Protein AF-A0A0N5BQ97-F1 (afdb_monomer)

Foldseek 3Di:
DDPPPPPPPPLQWAKWWWWKWKDALNHTPDTDDTDIDTASVLKWKWKWKDFDSGMTITTIGYPVRVVVVLVVVCVRAVQCPVVSVVQVVCQVVQHKDWDWDDGPNITMTIIMGIHNDNPPPPPPPPPVVVVVVVPPPVVVVVVVVPD

Sequence (147 aa):
MLFTSILVPGIGGKECNKHIEYRVIGQVVENVKETKVNCTEGYCTHVSVNIYNIFTGYEWGCRSDMERMLGNLAIISPGMTKEIEKIEGTCNNLTSYTSSGAINNVDYEVYVNCFINSSTNRSRLSIANISNLIFFSIPFFIAKLFL

Nearest PDB structures (foldseek):
  4za1-assembly1_C  TM=3.934E-01  e=1.500E+00  Streptomyces actuosus
  4za1-assembly1_B  TM=3.675E-01  e=2.345E+00  Streptomyces actuosus
  7yes-assembly1_A  TM=3.888E-01  e=9.484E+00  Ebola virus
  8qh3-assembly1_A  TM=2.025E-01  e=7.584E+00  Hantaan virus 76-118

pLDDT: mean 76.36, std 22.51, range [31.86, 95.25]

Mean predicted aligned error: 12.67 Å

Organism: Strongyloides papillosus (NCBI:txid174720)

Secondary structure (DSSP, 8-state):
-------PPPP--EEEEEEEEEEETTEEEEEEEEEEEEETTSSEEEEEEEETTTEEEEEEE-HHHHHHHHHHHHHH-GGGHHHHHHHHHHHHTT-EEEEEEEETTEEEEEEEEEES----------GGGGGGSSSSSHHHHHTTS--

Solvent-accessible surface area (backbone atoms only — not comparable to full-atom values): 8468 Å² total; per-residue (Å²): 134,86,82,79,77,79,80,72,78,73,78,73,44,24,75,22,60,25,33,36,40,31,24,48,64,83,40,77,77,43,77,46,71,81,43,81,44,72,18,72,85,41,30,29,34,38,41,39,38,36,38,65,83,47,37,38,39,37,38,31,23,28,65,70,59,50,52,54,51,48,53,53,43,46,71,78,39,67,82,43,53,71,58,48,55,49,53,53,52,25,51,76,67,52,36,68,48,76,52,72,53,68,53,97,89,35,46,34,40,39,38,38,38,19,39,69,66,75,77,68,65,80,73,69,77,58,70,77,67,62,69,66,67,68,72,75,62,61,71,67,62,60,62,65,76,78,108

Radius of gyration: 20.47 Å; Cα contacts (8 Å, |Δi|>4): 251; chains: 1; bounding box: 30×29×96 Å

Structure (mmCIF, N/CA/C/O backbone):
data_AF-A0A0N5BQ97-F1
#
_entry.id   AF-A0A0N5BQ97-F1
#
loop_
_atom_site.group_PDB
_atom_site.id
_atom_site.type_symbol
_atom_site.label_atom_id
_atom_site.label_alt_id
_atom_site.label_comp_id
_atom_site.label_asym_id
_atom_site.label_entity_id
_atom_site.label_seq_id
_atom_site.pdbx_PDB_ins_code
_atom_site.Cartn_x
_atom_site.Cartn_y
_atom_site.Cartn_z
_atom_site.occupancy
_atom_site.B_iso_or_equiv
_atom_site.auth_seq_id
_atom_site.auth_comp_id
_atom_site.auth_asym_id
_atom_site.auth_atom_id
_atom_site.pdbx_PDB_model_num
ATOM 1 N N . MET A 1 1 ? 10.109 0.374 -52.158 1.00 40.75 1 MET A N 1
ATOM 2 C CA . MET A 1 1 ? 9.451 1.004 -50.995 1.00 40.75 1 MET A CA 1
ATOM 3 C C . MET A 1 1 ? 10.396 0.864 -49.813 1.00 40.75 1 MET A C 1
ATOM 5 O O . MET A 1 1 ? 10.652 -0.259 -49.403 1.00 40.75 1 MET A O 1
ATOM 9 N N . LEU A 1 2 ? 11.009 1.963 -49.362 1.00 37.97 2 LEU A N 1
ATOM 10 C CA . LEU A 1 2 ? 11.826 1.969 -48.146 1.00 37.97 2 LEU A CA 1
ATOM 11 C C . LEU A 1 2 ? 10.878 1.931 -46.943 1.00 37.97 2 LEU A C 1
ATOM 13 O O . LEU A 1 2 ? 10.123 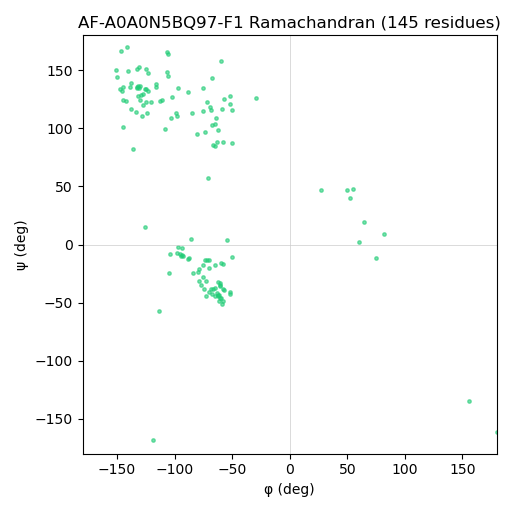2.877 -46.733 1.00 37.97 2 LEU A O 1
ATOM 17 N N . PHE A 1 3 ? 10.917 0.854 -46.164 1.00 39.16 3 PHE A N 1
ATOM 18 C CA . PHE A 1 3 ? 10.324 0.834 -44.832 1.00 39.16 3 PHE A CA 1
ATOM 19 C C . PHE A 1 3 ? 11.306 1.507 -43.874 1.00 39.16 3 PHE A C 1
ATOM 21 O O . PHE A 1 3 ? 12.247 0.890 -43.384 1.00 39.16 3 PHE A O 1
ATOM 28 N N . THR A 1 4 ? 11.116 2.801 -43.638 1.00 40.69 4 THR A N 1
ATOM 29 C CA . THR A 1 4 ? 11.711 3.479 -42.486 1.00 40.69 4 THR A CA 1
ATOM 30 C C . THR A 1 4 ? 10.943 3.047 -41.245 1.00 40.69 4 THR A C 1
ATOM 32 O O . THR A 1 4 ? 9.869 3.571 -40.952 1.00 40.69 4 THR A O 1
ATOM 35 N N . SER A 1 5 ? 11.478 2.058 -40.535 1.00 42.19 5 SER A N 1
ATOM 36 C CA . SER A 1 5 ? 11.026 1.695 -39.195 1.00 42.19 5 SER A CA 1
ATOM 37 C C . SER A 1 5 ? 11.316 2.870 -38.263 1.00 42.19 5 SER A C 1
ATOM 39 O O . SER A 1 5 ? 12.464 3.113 -37.897 1.00 42.19 5 SER A O 1
ATOM 41 N N . ILE A 1 6 ? 10.282 3.633 -37.914 1.00 42.25 6 ILE A N 1
ATOM 42 C CA . ILE A 1 6 ? 10.367 4.645 -36.863 1.00 42.25 6 ILE A CA 1
ATOM 43 C C . ILE A 1 6 ? 10.551 3.872 -35.554 1.00 42.25 6 ILE A C 1
ATOM 45 O O . ILE A 1 6 ? 9.607 3.264 -35.049 1.00 42.25 6 ILE A O 1
ATOM 49 N N . LEU A 1 7 ? 11.782 3.845 -35.034 1.00 37.56 7 LEU A N 1
ATOM 50 C CA . LEU A 1 7 ? 12.048 3.441 -33.657 1.00 37.56 7 LEU A CA 1
ATOM 51 C C . LEU A 1 7 ? 11.329 4.455 -32.761 1.00 37.56 7 LEU A C 1
ATOM 53 O O . LEU A 1 7 ? 11.816 5.564 -32.553 1.00 37.56 7 LEU A O 1
ATOM 57 N N . VAL A 1 8 ? 10.145 4.097 -32.268 1.00 44.22 8 VAL A N 1
ATOM 58 C CA . VAL A 1 8 ? 9.526 4.822 -31.159 1.00 44.22 8 VAL A CA 1
ATOM 59 C C . VAL A 1 8 ? 10.405 4.530 -29.942 1.00 44.22 8 VAL A C 1
ATOM 61 O O . VAL A 1 8 ? 10.526 3.356 -29.578 1.00 44.22 8 VAL A O 1
ATOM 64 N N . PRO A 1 9 ? 11.074 5.528 -29.335 1.00 42.75 9 PRO A N 1
ATOM 65 C CA . PRO A 1 9 ? 11.800 5.299 -28.097 1.00 42.75 9 PRO A CA 1
ATOM 66 C C . PRO A 1 9 ? 10.783 4.790 -27.076 1.00 42.75 9 PRO A C 1
ATOM 68 O O . PRO A 1 9 ? 9.802 5.471 -26.780 1.00 42.75 9 PRO A O 1
ATOM 71 N N . GLY A 1 10 ? 10.973 3.549 -26.620 1.00 43.94 10 GLY A N 1
ATOM 72 C CA . GLY A 1 10 ? 10.118 2.941 -25.612 1.00 43.94 10 GLY A CA 1
ATOM 73 C C . GLY A 1 10 ? 10.025 3.892 -24.429 1.00 43.94 10 GLY A C 1
ATOM 74 O O . GLY A 1 10 ? 11.052 4.291 -23.882 1.00 43.94 10 GLY A O 1
ATOM 75 N N . ILE A 1 11 ? 8.802 4.307 -24.099 1.00 57.31 11 ILE A N 1
ATOM 76 C CA . ILE A 1 11 ? 8.509 5.166 -22.953 1.00 57.31 11 ILE A CA 1
ATOM 77 C C . ILE A 1 11 ? 9.198 4.515 -21.751 1.00 57.31 11 ILE A C 1
ATOM 79 O O . ILE A 1 11 ? 8.916 3.357 -21.440 1.00 57.31 11 ILE A O 1
ATOM 83 N N . GLY A 1 12 ? 10.177 5.218 -21.175 1.00 58.62 12 GLY A N 1
ATOM 84 C CA . GLY A 1 12 ? 11.070 4.709 -20.140 1.00 58.62 12 GLY A CA 1
ATOM 85 C C . GLY A 1 12 ? 10.289 4.345 -18.887 1.00 58.62 12 GLY A C 1
ATOM 86 O O . GLY A 1 12 ? 10.089 5.182 -18.018 1.00 58.62 12 GLY A O 1
ATOM 87 N N . GLY A 1 13 ? 9.813 3.108 -18.830 1.00 75.38 13 GLY A N 1
ATOM 88 C CA . GLY A 1 13 ? 9.105 2.555 -17.689 1.00 75.38 13 GLY A CA 1
ATOM 89 C C . GLY A 1 13 ? 9.972 1.568 -16.918 1.00 75.38 13 GLY A C 1
ATOM 90 O O . GLY A 1 13 ? 11.025 1.121 -17.388 1.00 75.38 13 GLY A O 1
ATOM 91 N N . LYS A 1 14 ? 9.528 1.241 -15.706 1.00 86.56 14 LYS A N 1
ATOM 92 C CA . LYS A 1 14 ? 10.149 0.223 -14.866 1.00 86.56 14 LYS A CA 1
ATOM 93 C C . LYS A 1 14 ? 9.338 -1.062 -14.920 1.00 86.56 14 LYS A C 1
ATOM 95 O O . LYS A 1 14 ? 8.153 -1.063 -14.609 1.00 86.56 14 LYS A O 1
ATOM 100 N N . GLU A 1 15 ? 9.997 -2.174 -15.234 1.00 90.31 15 GLU A N 1
ATOM 101 C CA . GLU A 1 15 ? 9.371 -3.484 -15.078 1.00 90.31 15 GLU A CA 1
ATOM 102 C C . GLU A 1 15 ? 9.238 -3.848 -13.590 1.00 90.31 15 GLU A C 1
ATOM 104 O O . GLU A 1 15 ? 10.233 -3.921 -12.853 1.00 90.31 15 GLU A O 1
ATOM 109 N N . CYS A 1 16 ? 8.003 -4.114 -13.173 1.00 89.19 16 CYS A N 1
ATOM 110 C CA . CYS A 1 16 ? 7.613 -4.448 -11.811 1.00 89.19 16 CYS A CA 1
ATOM 111 C C . CYS A 1 16 ? 6.859 -5.780 -11.776 1.00 89.19 16 CYS A C 1
ATOM 113 O O . CYS A 1 16 ? 6.192 -6.171 -12.739 1.00 89.19 16 CYS A O 1
ATOM 115 N N . ASN A 1 17 ? 6.965 -6.484 -10.649 1.00 90.12 17 ASN A N 1
ATOM 116 C CA . ASN A 1 17 ? 6.046 -7.579 -10.356 1.00 90.12 17 ASN A CA 1
ATOM 117 C C . ASN A 1 17 ? 4.712 -6.971 -9.935 1.00 90.12 17 ASN A C 1
ATOM 119 O O . ASN A 1 17 ? 4.696 -6.055 -9.115 1.00 90.12 17 ASN A O 1
ATOM 123 N N . LYS A 1 18 ? 3.619 -7.503 -10.475 1.00 91.31 18 LYS A N 1
ATOM 124 C CA . LYS A 1 18 ? 2.264 -7.135 -10.097 1.00 91.31 18 LYS A CA 1
ATOM 125 C C . LYS A 1 18 ? 1.580 -8.275 -9.376 1.00 91.31 18 LYS A C 1
ATOM 127 O O . LYS A 1 18 ? 1.466 -9.353 -9.950 1.00 91.31 18 LYS A O 1
ATOM 132 N N . HIS A 1 19 ? 1.086 -8.026 -8.173 1.00 92.50 19 HIS A N 1
ATOM 133 C CA . HIS A 1 19 ? 0.223 -8.940 -7.433 1.00 92.50 19 HIS A CA 1
ATOM 134 C C . HIS A 1 19 ? -0.748 -8.125 -6.589 1.00 92.50 19 HIS A C 1
ATOM 136 O O . HIS A 1 19 ? -0.338 -7.175 -5.932 1.00 92.50 19 HIS A O 1
ATOM 142 N N . ILE A 1 20 ? -2.026 -8.488 -6.610 1.00 92.56 20 ILE A N 1
ATOM 143 C CA . ILE A 1 20 ? -3.054 -7.788 -5.844 1.00 92.56 20 ILE A CA 1
ATOM 144 C C . ILE A 1 20 ? -3.876 -8.823 -5.099 1.00 92.56 20 ILE A C 1
ATOM 146 O O . ILE A 1 20 ? -4.387 -9.752 -5.720 1.00 92.56 20 ILE A O 1
ATOM 150 N N . GLU A 1 21 ? -4.028 -8.650 -3.794 1.00 92.94 21 GLU A N 1
ATOM 151 C CA . GLU A 1 21 ? -4.955 -9.429 -2.983 1.00 92.94 21 GLU A CA 1
ATOM 152 C C . GLU A 1 21 ? -5.675 -8.509 -2.003 1.00 92.94 21 GLU A C 1
ATOM 154 O O . GLU A 1 21 ? -5.055 -7.919 -1.120 1.00 92.94 21 GLU A O 1
ATOM 159 N N . TYR A 1 22 ? -6.994 -8.409 -2.143 1.00 92.25 22 TYR A N 1
ATOM 160 C CA . TYR A 1 22 ? -7.842 -7.664 -1.220 1.00 92.25 2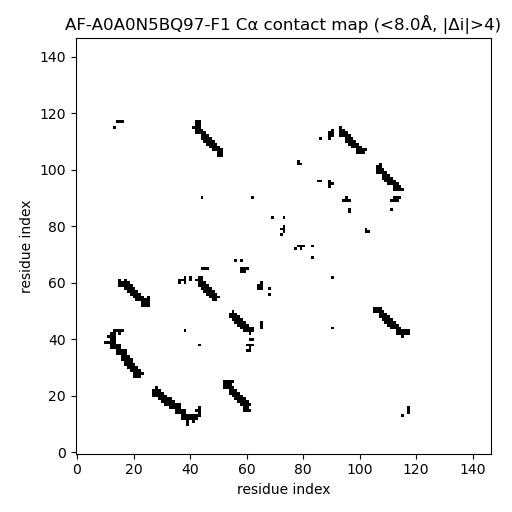2 TYR A CA 1
ATOM 161 C C . TYR A 1 22 ? -8.812 -8.611 -0.532 1.00 92.25 22 TYR A C 1
ATOM 163 O O . TYR A 1 22 ? -9.454 -9.455 -1.168 1.00 92.25 22 TYR A O 1
ATOM 171 N N . ARG A 1 23 ? -8.955 -8.433 0.776 1.00 90.00 23 ARG A N 1
ATOM 172 C CA . ARG A 1 23 ? -9.911 -9.135 1.618 1.00 90.00 23 ARG A CA 1
ATOM 173 C C . ARG A 1 23 ? -10.752 -8.138 2.385 1.00 90.00 23 ARG A C 1
ATOM 175 O O . ARG A 1 23 ? -10.212 -7.220 2.992 1.00 90.00 23 ARG A O 1
ATOM 182 N N . VAL A 1 24 ? -12.059 -8.359 2.402 1.00 88.38 24 VAL A N 1
ATOM 183 C CA . VAL A 1 24 ? -13.009 -7.606 3.226 1.00 88.38 24 VAL A CA 1
ATOM 184 C C . VAL A 1 24 ? -13.707 -8.606 4.131 1.00 88.38 24 VAL A C 1
ATOM 186 O O . VAL A 1 24 ? -14.265 -9.586 3.644 1.00 88.38 24 VAL A O 1
ATOM 189 N N . ILE A 1 25 ? -13.626 -8.404 5.448 1.00 89.38 25 ILE A N 1
ATOM 190 C CA . ILE A 1 25 ? -14.211 -9.304 6.459 1.00 89.38 25 ILE A CA 1
ATOM 191 C C . ILE A 1 25 ? -13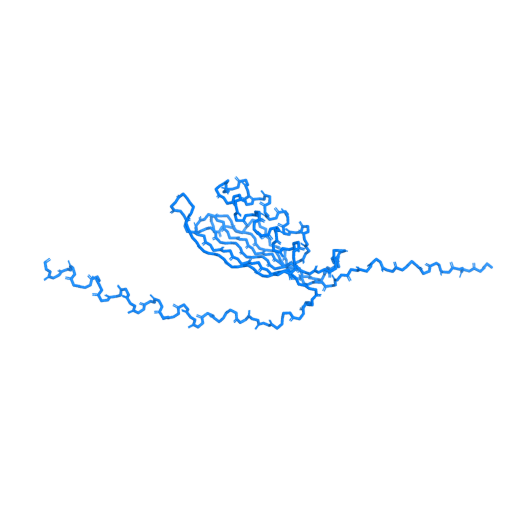.799 -10.771 6.177 1.00 89.38 25 ILE A C 1
ATOM 193 O O . ILE A 1 25 ? -14.605 -11.696 6.095 1.00 89.38 25 ILE A O 1
ATOM 197 N N . GLY A 1 26 ? -12.502 -10.974 5.917 1.00 85.56 26 GLY A N 1
ATOM 198 C CA . GLY A 1 26 ? -11.899 -12.282 5.631 1.00 85.56 26 GLY A CA 1
ATOM 199 C C . GLY A 1 26 ? -12.173 -12.869 4.237 1.00 85.56 26 GLY A C 1
ATOM 200 O O . GLY A 1 26 ? -11.488 -13.818 3.842 1.00 85.56 26 GLY A O 1
ATOM 201 N N . GLN A 1 27 ? -13.105 -12.312 3.461 1.00 89.62 27 GLN A N 1
ATOM 202 C CA . GLN A 1 27 ? -13.436 -12.793 2.118 1.00 89.62 27 GLN A CA 1
ATOM 203 C C . GLN A 1 27 ? -12.556 -12.134 1.060 1.00 89.62 27 GLN A C 1
ATOM 205 O O . GLN A 1 27 ? -12.425 -10.915 1.044 1.00 89.62 27 GLN A O 1
ATOM 210 N N . VAL A 1 28 ? -11.976 -12.932 0.160 1.00 90.75 28 VAL A N 1
ATOM 211 C CA . VAL A 1 28 ? -11.205 -12.424 -0.986 1.00 90.75 28 VAL A CA 1
ATOM 212 C C . VAL A 1 28 ? -12.159 -11.746 -1.965 1.00 90.75 28 VAL A C 1
ATOM 214 O O . VAL A 1 28 ? -13.044 -12.404 -2.507 1.00 90.75 28 VAL A O 1
ATOM 217 N N . VAL A 1 29 ? -11.962 -10.450 -2.199 1.00 92.06 29 VAL A N 1
ATOM 218 C CA . VAL A 1 29 ? -12.767 -9.653 -3.143 1.00 92.06 29 VAL A CA 1
ATOM 219 C C . VAL A 1 29 ? -12.016 -9.349 -4.437 1.00 92.06 29 VAL A C 1
ATOM 221 O O . VAL A 1 29 ? -12.635 -9.163 -5.479 1.00 92.06 29 VAL A O 1
ATOM 224 N N . GLU A 1 30 ? -10.684 -9.357 -4.398 1.00 91.62 30 GLU A N 1
ATOM 225 C CA . GLU A 1 30 ? -9.836 -9.231 -5.580 1.00 91.62 30 GLU A CA 1
ATOM 226 C C . GLU A 1 30 ? -8.588 -10.093 -5.397 1.00 91.62 30 GLU A C 1
ATOM 228 O O . GLU A 1 30 ? -7.985 -10.106 -4.324 1.00 91.62 30 GLU A O 1
ATOM 233 N N . ASN A 1 31 ? -8.217 -10.835 -6.442 1.00 93.19 31 ASN A N 1
ATOM 234 C CA . ASN A 1 31 ? -6.983 -11.610 -6.481 1.00 93.19 31 ASN A CA 1
ATOM 235 C C . ASN A 1 31 ? -6.420 -11.605 -7.904 1.00 93.19 31 ASN A C 1
ATOM 237 O O . ASN A 1 31 ? -6.889 -12.334 -8.782 1.00 93.19 31 ASN A O 1
ATOM 241 N N . VAL A 1 32 ? -5.418 -10.761 -8.129 1.00 90.88 32 VAL A N 1
ATOM 242 C CA . VAL A 1 32 ? -4.650 -10.719 -9.371 1.00 90.88 32 VAL A CA 1
ATOM 243 C C . VAL A 1 32 ? -3.367 -11.496 -9.140 1.00 90.88 32 VAL A C 1
ATOM 245 O O . VAL A 1 32 ? -2.508 -11.074 -8.365 1.00 90.88 32 VAL A O 1
ATOM 248 N N . LYS A 1 33 ? -3.228 -12.633 -9.825 1.00 90.44 33 LYS A N 1
ATOM 249 C CA . LYS A 1 33 ? -2.019 -13.465 -9.766 1.00 90.44 33 LYS A CA 1
ATOM 250 C C . LYS A 1 33 ? -0.780 -12.694 -10.217 1.00 90.44 33 LYS A C 1
ATOM 252 O O . LYS A 1 33 ? -0.881 -11.720 -10.959 1.00 90.44 33 LYS A O 1
ATOM 257 N N . GLU A 1 34 ? 0.383 -13.176 -9.785 1.00 90.62 34 GLU A N 1
ATOM 258 C CA . GLU A 1 34 ? 1.661 -12.553 -10.108 1.00 90.62 34 GLU A CA 1
ATOM 259 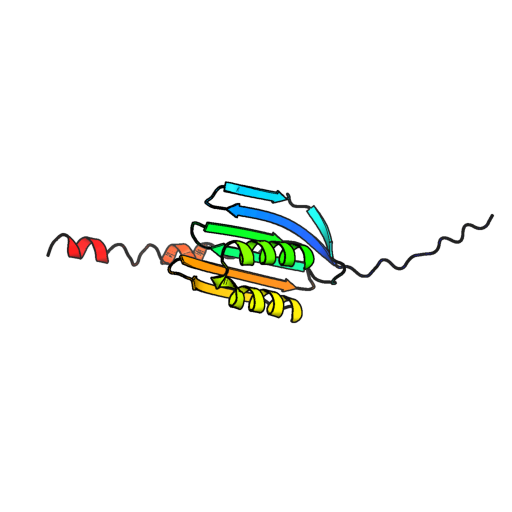C C . GLU A 1 34 ? 1.875 -12.450 -11.625 1.00 90.62 34 GLU A C 1
ATOM 261 O O . GLU A 1 34 ? 1.794 -13.443 -12.352 1.00 90.62 34 GLU A O 1
ATOM 266 N N . THR A 1 35 ? 2.142 -11.236 -12.098 1.00 91.44 35 THR A N 1
ATOM 267 C CA . THR A 1 35 ? 2.447 -10.931 -13.501 1.00 91.44 35 THR A CA 1
ATOM 268 C C . THR A 1 35 ? 3.543 -9.871 -13.589 1.00 91.44 35 THR A C 1
ATOM 270 O O . THR A 1 35 ? 3.930 -9.277 -12.584 1.00 91.44 35 THR A O 1
ATOM 273 N N . LYS A 1 36 ? 4.073 -9.631 -14.792 1.00 91.12 36 LYS A N 1
ATOM 274 C CA . LYS A 1 36 ? 4.980 -8.511 -15.065 1.00 91.12 36 LYS A CA 1
ATOM 275 C C . LYS A 1 36 ? 4.207 -7.346 -15.660 1.00 91.12 36 LYS A C 1
ATOM 277 O O . LYS A 1 36 ? 3.420 -7.543 -16.584 1.00 91.12 36 LYS A O 1
ATOM 282 N N . VAL A 1 37 ? 4.466 -6.144 -15.158 1.00 91.12 37 VAL A N 1
ATOM 283 C CA . VAL A 1 37 ? 3.907 -4.895 -15.690 1.00 91.12 37 VAL A CA 1
ATOM 284 C C . VAL A 1 37 ? 5.003 -3.862 -15.886 1.00 91.12 37 VAL A C 1
ATOM 286 O O . VAL A 1 37 ? 6.020 -3.892 -15.198 1.00 91.12 37 VAL A O 1
ATOM 289 N N . ASN A 1 38 ? 4.795 -2.950 -16.832 1.00 90.94 38 ASN A N 1
ATOM 290 C CA . ASN A 1 38 ? 5.693 -1.828 -17.057 1.00 90.94 38 ASN A CA 1
ATOM 291 C C . ASN A 1 38 ? 5.074 -0.554 -16.472 1.00 90.94 38 ASN A C 1
ATOM 293 O O . ASN A 1 38 ? 4.093 -0.046 -17.014 1.00 90.94 38 ASN A O 1
ATOM 297 N N . CYS A 1 39 ? 5.640 -0.058 -15.375 1.00 90.38 39 CYS A N 1
ATOM 298 C CA . CYS A 1 39 ? 5.184 1.149 -14.699 1.00 90.38 39 CYS A CA 1
ATOM 299 C C . CYS A 1 39 ? 5.813 2.380 -15.349 1.00 90.38 39 CYS A C 1
ATOM 301 O O . CYS A 1 39 ? 7.030 2.585 -15.288 1.00 90.38 39 CYS A O 1
ATOM 303 N N . THR A 1 40 ? 4.982 3.205 -15.983 1.00 90.44 40 THR A N 1
ATOM 304 C CA . THR A 1 40 ? 5.403 4.435 -16.676 1.00 90.44 40 THR A CA 1
ATOM 305 C C . THR A 1 40 ? 5.968 5.494 -15.732 1.00 90.44 40 THR A C 1
ATOM 307 O O . THR A 1 40 ? 6.660 6.405 -16.169 1.00 90.44 40 THR A O 1
ATOM 310 N N . GLU A 1 41 ? 5.696 5.360 -14.438 1.00 87.06 41 GLU A N 1
ATOM 311 C CA . GLU A 1 41 ? 6.180 6.222 -13.364 1.00 87.06 41 GLU A CA 1
ATOM 312 C C . GLU A 1 41 ? 7.670 5.989 -13.051 1.00 87.06 41 GLU A C 1
ATOM 314 O O . GLU A 1 41 ? 8.286 6.794 -12.355 1.00 87.06 41 GLU A O 1
ATOM 319 N N . GLY A 1 42 ? 8.265 4.903 -13.561 1.00 89.12 42 GLY A N 1
ATOM 320 C CA . GLY A 1 42 ? 9.695 4.609 -13.412 1.00 89.12 42 GLY A CA 1
ATOM 321 C C . GLY A 1 42 ? 10.094 3.956 -12.080 1.00 89.12 42 GLY A C 1
ATOM 322 O O . GLY A 1 42 ? 11.286 3.795 -11.816 1.00 89.12 42 GLY A O 1
ATOM 323 N N . TYR A 1 43 ? 9.131 3.539 -11.253 1.00 89.06 43 TYR A N 1
ATOM 324 C CA . TYR A 1 43 ? 9.356 2.812 -9.997 1.00 89.06 43 TYR A CA 1
ATOM 325 C C . TYR A 1 43 ? 8.235 1.803 -9.718 1.00 89.06 43 TYR A C 1
ATOM 327 O O . TYR A 1 43 ? 7.187 1.843 -10.361 1.00 89.06 43 TYR A O 1
ATOM 335 N N . CYS A 1 44 ? 8.470 0.907 -8.757 1.00 91.31 44 CYS A N 1
ATOM 336 C CA . CYS A 1 44 ? 7.495 -0.078 -8.293 1.00 91.31 44 CYS A CA 1
ATOM 337 C C . CYS A 1 44 ? 6.945 0.301 -6.917 1.00 91.31 44 CYS A C 1
ATOM 339 O O . CYS A 1 44 ? 7.680 0.853 -6.089 1.00 91.31 44 CYS A O 1
ATOM 341 N N . THR A 1 45 ? 5.690 -0.055 -6.655 1.00 93.94 45 THR A N 1
ATOM 342 C CA . THR A 1 45 ? 5.055 0.044 -5.338 1.00 93.94 45 THR A CA 1
ATOM 343 C C . THR A 1 45 ? 4.922 -1.328 -4.695 1.00 93.94 45 THR A C 1
ATOM 345 O O . THR A 1 45 ? 4.727 -2.344 -5.364 1.00 93.94 45 THR A O 1
ATOM 348 N N . HIS A 1 46 ? 5.061 -1.355 -3.374 1.00 93.62 46 HIS A N 1
ATOM 349 C CA . HIS A 1 46 ? 4.626 -2.447 -2.521 1.00 93.62 46 HIS A CA 1
ATOM 350 C C . HIS A 1 46 ? 3.876 -1.839 -1.350 1.00 93.62 46 HIS A C 1
ATOM 352 O O . HIS A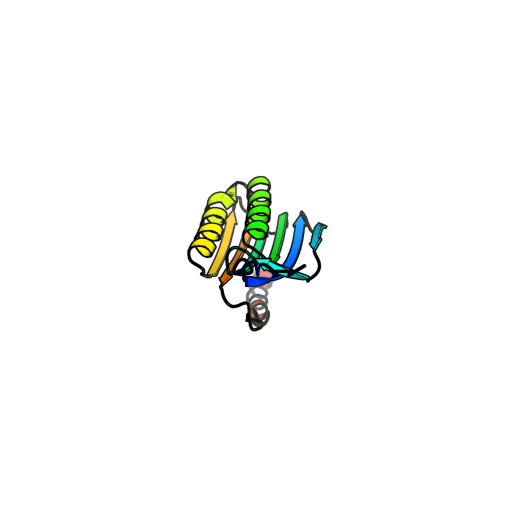 1 46 ? 4.478 -1.149 -0.524 1.00 93.62 46 HIS A O 1
ATOM 358 N N . VAL A 1 47 ? 2.583 -2.117 -1.268 1.00 94.19 47 VAL A N 1
ATOM 359 C CA . VAL A 1 47 ? 1.738 -1.680 -0.170 1.00 94.19 47 VAL A CA 1
ATOM 360 C C . VAL A 1 47 ? 1.037 -2.867 0.476 1.00 94.19 47 VAL A C 1
ATOM 362 O O . VAL A 1 47 ? 0.492 -3.738 -0.193 1.00 94.19 47 VAL A O 1
ATOM 365 N N . SER A 1 48 ? 1.060 -2.891 1.802 1.00 94.75 48 SER A N 1
ATOM 366 C CA . SER A 1 48 ? 0.311 -3.825 2.628 1.00 94.75 48 SER A CA 1
ATOM 367 C C . SER A 1 48 ? -0.435 -3.028 3.685 1.00 94.75 48 SER A C 1
ATOM 369 O O . SER A 1 48 ? 0.175 -2.276 4.443 1.00 94.75 48 SER A O 1
ATOM 371 N N . VAL A 1 49 ? -1.749 -3.193 3.748 1.00 93.69 49 VAL A N 1
ATOM 372 C CA . VAL A 1 49 ? -2.619 -2.561 4.739 1.00 93.69 49 VAL A CA 1
ATOM 373 C C . VAL A 1 49 ? -3.453 -3.643 5.394 1.00 93.69 49 VAL A C 1
ATOM 375 O O . VAL A 1 49 ? -4.090 -4.440 4.714 1.00 93.69 49 VAL A O 1
ATOM 378 N N . ASN A 1 50 ? -3.481 -3.660 6.714 1.00 93.69 50 ASN A N 1
ATOM 379 C CA . ASN A 1 50 ? -4.328 -4.543 7.490 1.00 93.69 50 ASN A CA 1
ATOM 380 C C . ASN A 1 50 ? -5.098 -3.702 8.504 1.00 93.69 50 ASN A C 1
ATOM 382 O O . ASN A 1 50 ? -4.504 -3.180 9.436 1.00 93.69 50 ASN A O 1
ATOM 386 N N . ILE A 1 51 ? -6.405 -3.564 8.315 1.00 91.81 51 ILE A N 1
ATOM 387 C CA . ILE A 1 51 ? -7.348 -3.101 9.328 1.00 91.81 51 ILE A CA 1
ATOM 388 C C . ILE A 1 51 ? -7.979 -4.354 9.921 1.00 91.81 51 ILE A C 1
ATOM 390 O O . ILE A 1 51 ? -8.751 -5.048 9.246 1.00 91.81 51 ILE A O 1
ATOM 394 N N . TYR A 1 52 ? -7.652 -4.644 11.175 1.00 90.00 52 TYR A N 1
ATOM 395 C CA . TYR A 1 52 ? -7.988 -5.908 11.813 1.00 90.0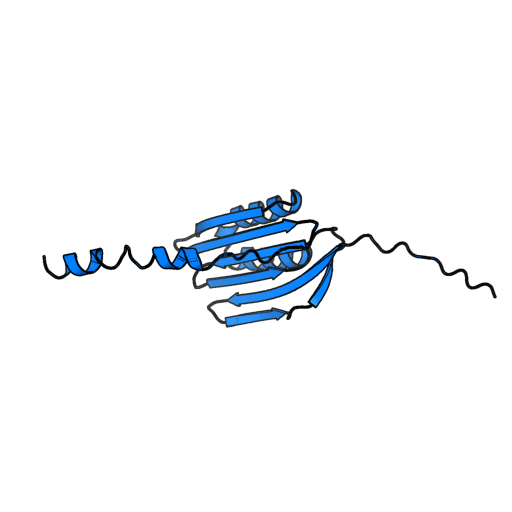0 52 TYR A CA 1
ATOM 396 C C . TYR A 1 52 ? -9.485 -6.240 11.689 1.00 90.00 52 TYR A C 1
ATOM 398 O O . TYR A 1 52 ? -10.346 -5.420 12.000 1.00 90.00 52 TYR A O 1
ATOM 406 N N . ASN A 1 53 ? -9.793 -7.451 11.208 1.00 85.69 53 ASN A N 1
ATOM 407 C CA . ASN A 1 53 ? -11.145 -7.972 10.939 1.00 85.69 53 ASN A CA 1
ATOM 408 C C . ASN A 1 53 ? -12.009 -7.200 9.921 1.00 85.69 53 ASN A C 1
ATOM 410 O O . ASN A 1 53 ? -13.148 -7.603 9.681 1.00 85.69 53 ASN A O 1
ATOM 414 N N . ILE A 1 54 ? -11.500 -6.137 9.295 1.00 87.75 54 ILE A N 1
ATOM 415 C CA . ILE A 1 54 ? -12.272 -5.313 8.355 1.00 87.75 54 ILE A CA 1
ATOM 416 C C . ILE A 1 54 ? -11.714 -5.446 6.947 1.00 87.75 54 ILE A C 1
ATOM 418 O O . ILE A 1 54 ? -12.441 -5.841 6.035 1.00 87.75 54 ILE A O 1
ATOM 422 N N . PHE A 1 55 ? -10.436 -5.131 6.765 1.00 90.00 55 PHE A N 1
ATOM 423 C CA . PHE A 1 55 ? -9.818 -5.037 5.451 1.00 90.00 55 PHE A CA 1
ATOM 424 C C . PHE A 1 55 ? -8.371 -5.504 5.506 1.00 90.00 55 PHE A C 1
ATOM 426 O O . PHE A 1 55 ? -7.602 -5.044 6.340 1.00 90.00 55 PHE A O 1
ATOM 433 N N . THR A 1 56 ? -7.972 -6.356 4.573 1.00 91.69 56 THR A N 1
ATOM 434 C CA . THR A 1 56 ? -6.562 -6.659 4.331 1.00 91.69 56 THR A CA 1
ATOM 435 C C . THR A 1 56 ? -6.295 -6.442 2.856 1.00 91.69 56 THR A C 1
ATOM 437 O O . THR A 1 56 ? -6.933 -7.072 2.020 1.00 91.69 56 THR A O 1
ATOM 440 N N . GLY A 1 57 ? -5.378 -5.544 2.532 1.00 91.19 57 GLY A N 1
ATOM 441 C CA . GLY A 1 57 ? -4.983 -5.242 1.171 1.00 91.19 57 GLY A CA 1
ATOM 442 C C . GLY A 1 57 ? -3.495 -5.442 0.984 1.00 91.19 57 GLY A C 1
ATOM 443 O O . GLY A 1 57 ? -2.694 -4.968 1.784 1.00 91.19 57 GLY A O 1
ATOM 444 N N . TYR A 1 58 ? -3.141 -6.138 -0.081 1.00 92.12 58 TYR A N 1
ATOM 445 C CA . TYR A 1 58 ? -1.778 -6.346 -0.519 1.00 92.12 58 TYR A CA 1
ATOM 446 C C . TYR A 1 58 ? -1.671 -5.988 -1.994 1.00 92.12 58 TYR A C 1
ATOM 448 O O . TYR A 1 58 ? -2.463 -6.459 -2.811 1.00 92.12 58 TYR A O 1
ATOM 456 N N . GLU A 1 59 ? -0.701 -5.152 -2.332 1.00 93.00 59 GLU A N 1
ATOM 457 C CA . GLU A 1 59 ? -0.493 -4.644 -3.680 1.00 93.00 59 GLU A CA 1
ATOM 458 C C . GLU A 1 59 ? 1.002 -4.555 -3.966 1.00 93.00 59 GLU A C 1
ATOM 460 O O . GLU A 1 59 ? 1.740 -3.903 -3.231 1.00 93.00 59 GLU A O 1
ATOM 465 N N . TRP A 1 60 ? 1.437 -5.223 -5.030 1.00 91.50 60 TRP A N 1
ATOM 466 C CA . TRP A 1 60 ? 2.692 -4.990 -5.738 1.00 91.50 60 TRP A CA 1
ATOM 467 C C . TRP A 1 60 ? 2.347 -4.543 -7.147 1.00 91.50 60 TRP A C 1
ATOM 469 O O . TRP A 1 60 ? 1.476 -5.166 -7.765 1.00 91.50 60 TRP A O 1
ATOM 479 N N . GLY A 1 61 ? 3.056 -3.552 -7.678 1.00 92.31 61 GLY A N 1
ATOM 480 C CA . GLY A 1 61 ? 2.751 -3.052 -9.011 1.00 92.31 61 GLY A CA 1
ATOM 481 C C . GLY A 1 61 ? 3.203 -1.621 -9.240 1.00 92.31 61 GLY A C 1
ATOM 482 O O . GLY A 1 61 ? 4.355 -1.265 -8.964 1.00 92.31 61 GLY A O 1
ATOM 483 N N . CYS A 1 62 ? 2.300 -0.844 -9.832 1.00 93.00 62 CYS A N 1
ATOM 484 C CA . CYS A 1 62 ? 2.520 0.548 -10.202 1.00 93.00 62 CYS A CA 1
ATOM 485 C C . CYS A 1 62 ? 1.774 1.489 -9.256 1.00 93.00 62 CYS A C 1
ATOM 487 O O . CYS A 1 62 ? 0.811 1.107 -8.593 1.00 93.00 62 CYS A O 1
ATOM 489 N N . ARG A 1 63 ? 2.147 2.772 -9.279 1.00 93.00 63 ARG A N 1
ATOM 490 C CA . ARG A 1 63 ? 1.487 3.812 -8.479 1.00 93.00 63 ARG A CA 1
ATOM 491 C C . ARG A 1 63 ? -0.035 3.823 -8.666 1.00 93.00 63 ARG A C 1
ATOM 493 O O . ARG A 1 63 ? -0.764 3.957 -7.691 1.00 93.00 63 ARG A O 1
ATOM 500 N N . SER A 1 64 ? -0.511 3.639 -9.895 1.00 92.38 64 SER A N 1
ATOM 501 C CA . SER A 1 64 ? -1.948 3.567 -10.198 1.00 92.38 64 SER A CA 1
ATOM 502 C C . SER A 1 64 ? -2.686 2.421 -9.483 1.00 92.38 64 SER A C 1
ATOM 504 O O . SER A 1 64 ? -3.836 2.589 -9.073 1.00 92.38 64 SER A O 1
ATOM 506 N N . ASP A 1 65 ? -2.040 1.268 -9.289 1.00 91.50 65 ASP A N 1
ATOM 507 C CA . ASP A 1 65 ? -2.618 0.139 -8.552 1.00 91.50 65 ASP A CA 1
ATOM 508 C C . ASP A 1 65 ? -2.720 0.454 -7.051 1.00 91.50 65 ASP A C 1
ATOM 510 O O . ASP A 1 65 ? -3.759 0.189 -6.433 1.00 91.50 65 ASP A O 1
ATOM 514 N N . MET A 1 66 ? -1.690 1.097 -6.489 1.00 92.19 66 MET A N 1
ATOM 515 C CA . MET A 1 66 ? -1.726 1.638 -5.129 1.00 92.19 66 MET A CA 1
ATOM 516 C C . MET A 1 66 ? -2.860 2.658 -4.961 1.00 92.19 66 MET A C 1
ATOM 518 O O . MET A 1 66 ? -3.648 2.531 -4.027 1.00 92.19 66 MET A O 1
ATOM 522 N N . GLU A 1 67 ? -2.968 3.661 -5.836 1.00 92.81 67 GLU A N 1
ATOM 523 C CA . GLU A 1 67 ? -3.991 4.719 -5.736 1.00 92.81 67 GLU A CA 1
ATOM 524 C C . GLU A 1 67 ? -5.409 4.135 -5.716 1.00 92.81 67 GLU A C 1
ATOM 526 O O . GLU A 1 67 ? -6.254 4.551 -4.920 1.00 92.81 67 GLU A O 1
ATOM 531 N N . ARG A 1 68 ? -5.656 3.093 -6.517 1.00 91.31 68 ARG A N 1
ATOM 532 C CA . ARG A 1 68 ? -6.922 2.352 -6.495 1.00 91.31 68 ARG A CA 1
ATOM 533 C C . ARG A 1 68 ? -7.181 1.687 -5.139 1.00 91.31 68 ARG A C 1
ATOM 535 O O . ARG A 1 68 ? -8.298 1.762 -4.625 1.00 91.31 68 ARG A O 1
ATOM 542 N N . MET A 1 69 ? -6.167 1.058 -4.543 1.00 90.00 69 MET A N 1
ATOM 543 C CA . MET A 1 69 ? -6.281 0.465 -3.207 1.00 90.00 69 MET A CA 1
ATOM 544 C C . MET A 1 69 ? -6.575 1.526 -2.138 1.00 90.00 69 MET A C 1
ATOM 546 O O . MET A 1 69 ? -7.444 1.317 -1.293 1.00 90.00 69 MET A O 1
ATOM 550 N N . LEU A 1 70 ? -5.879 2.665 -2.184 1.00 91.50 70 LEU A N 1
ATOM 551 C CA . LEU A 1 70 ? -6.077 3.771 -1.244 1.00 91.50 70 LEU A CA 1
ATOM 552 C C . LEU A 1 70 ? -7.469 4.394 -1.380 1.00 91.50 70 LEU A C 1
ATOM 554 O O . LEU A 1 70 ? -8.098 4.694 -0.368 1.00 91.50 70 LEU A O 1
ATOM 558 N N . GLY A 1 71 ? -7.995 4.503 -2.603 1.00 90.19 71 GLY A N 1
ATOM 559 C CA . GLY A 1 71 ? -9.376 4.922 -2.843 1.00 90.19 71 GLY A CA 1
ATOM 560 C C . GLY A 1 71 ? -10.394 3.989 -2.179 1.00 90.19 71 GLY A C 1
ATOM 561 O O . GLY A 1 71 ? -11.294 4.451 -1.478 1.00 90.19 71 GLY A O 1
ATOM 562 N N . ASN A 1 72 ? -10.216 2.670 -2.318 1.00 86.19 72 ASN A N 1
ATOM 563 C CA . ASN A 1 72 ? -11.066 1.686 -1.637 1.00 86.19 72 ASN A CA 1
ATOM 564 C C . ASN A 1 72 ? -10.944 1.790 -0.108 1.00 86.19 72 ASN A C 1
ATOM 566 O O . ASN A 1 72 ? -11.947 1.732 0.607 1.00 86.19 72 ASN A O 1
ATOM 570 N N . LEU A 1 73 ? -9.723 1.980 0.396 1.00 86.62 73 LEU A N 1
ATOM 571 C CA . LEU A 1 73 ? -9.447 2.132 1.821 1.00 86.62 73 LEU A CA 1
ATOM 572 C C . LEU A 1 73 ? -10.126 3.374 2.411 1.00 86.62 73 LEU A C 1
ATOM 574 O O . LEU A 1 73 ? -10.733 3.278 3.475 1.00 86.62 73 LEU A O 1
ATOM 578 N N . ALA A 1 74 ? -10.073 4.509 1.708 1.00 89.44 74 ALA A N 1
ATOM 579 C CA . ALA A 1 74 ? -10.713 5.757 2.127 1.00 89.44 74 ALA A CA 1
ATOM 580 C C . ALA A 1 74 ? -12.237 5.610 2.272 1.00 89.44 74 ALA A C 1
ATOM 582 O O . ALA A 1 74 ? -12.834 6.202 3.171 1.00 89.44 74 ALA A O 1
ATOM 583 N N . ILE A 1 75 ? -12.862 4.800 1.410 1.00 87.31 75 ILE A N 1
ATOM 584 C CA . ILE A 1 75 ? -14.303 4.514 1.457 1.00 87.31 75 ILE A CA 1
ATOM 585 C C . ILE A 1 75 ? -14.643 3.604 2.646 1.00 87.31 75 ILE A C 1
ATOM 587 O O . ILE A 1 75 ? -15.620 3.854 3.350 1.00 87.31 75 ILE A O 1
ATOM 591 N N . ILE A 1 76 ? -13.850 2.552 2.877 1.00 83.75 76 ILE A N 1
ATOM 592 C CA . ILE A 1 76 ? -14.109 1.548 3.926 1.00 83.75 76 ILE A CA 1
ATOM 593 C C . ILE A 1 76 ? -13.792 2.096 5.323 1.00 83.75 76 ILE A C 1
ATOM 595 O O . ILE A 1 76 ? -14.508 1.807 6.282 1.00 83.75 76 ILE A O 1
ATOM 599 N N . SER A 1 77 ? -12.721 2.879 5.449 1.00 85.25 77 SER A N 1
ATOM 600 C CA . SER A 1 77 ? -12.253 3.425 6.721 1.00 85.25 77 SER A CA 1
ATOM 601 C C . SER A 1 77 ? -11.862 4.899 6.575 1.00 85.25 77 SER A C 1
ATOM 603 O O . SER A 1 77 ? -10.677 5.228 6.478 1.00 85.25 77 SER A O 1
ATOM 605 N N . PRO A 1 78 ? -12.842 5.824 6.633 1.00 85.31 78 PRO A N 1
ATOM 606 C CA . PRO A 1 78 ? -12.590 7.266 6.551 1.00 85.31 78 PRO A CA 1
ATOM 607 C C . PRO A 1 78 ? -11.644 7.804 7.638 1.00 85.31 78 PRO A C 1
ATOM 609 O O . PRO A 1 78 ? -11.116 8.904 7.520 1.00 85.31 78 PRO A O 1
ATOM 612 N N . GLY A 1 79 ? -11.420 7.046 8.718 1.00 86.50 79 GLY A N 1
ATOM 613 C CA . GLY A 1 79 ? -10.452 7.402 9.754 1.00 86.50 79 GLY A CA 1
ATOM 614 C C . GLY A 1 79 ? -8.987 7.256 9.321 1.00 86.50 79 GLY A C 1
ATOM 615 O O . GLY A 1 79 ? -8.121 7.795 10.001 1.00 86.50 79 GLY A O 1
ATOM 616 N N . MET A 1 80 ? -8.709 6.579 8.198 1.00 89.00 80 MET A N 1
ATOM 617 C CA . MET A 1 80 ? -7.356 6.358 7.665 1.00 89.00 80 MET A CA 1
ATOM 618 C C . MET A 1 80 ? -6.824 7.490 6.782 1.00 89.00 80 MET A C 1
ATOM 620 O O . MET A 1 80 ? -5.741 7.349 6.224 1.00 89.00 80 MET A O 1
ATOM 624 N N . THR A 1 81 ? -7.534 8.611 6.629 1.00 90.12 81 THR A N 1
ATOM 625 C CA . THR A 1 81 ? -7.123 9.694 5.713 1.00 90.12 81 THR A CA 1
ATOM 626 C C . THR A 1 81 ? -5.681 10.155 5.941 1.00 90.12 81 THR A C 1
ATOM 628 O O . THR A 1 81 ? -4.925 10.295 4.986 1.00 90.12 81 THR A O 1
ATOM 631 N N . LYS A 1 82 ? -5.253 10.311 7.201 1.00 90.94 82 LYS A N 1
ATOM 632 C CA . LYS A 1 82 ? -3.878 10.734 7.526 1.00 90.94 82 LYS A CA 1
ATOM 633 C C . LYS A 1 82 ? -2.839 9.687 7.134 1.00 90.94 82 LYS A C 1
ATOM 635 O O . LYS A 1 82 ? -1.736 10.027 6.714 1.00 90.94 82 LYS A O 1
ATOM 640 N N . GLU A 1 83 ? -3.153 8.413 7.319 1.00 91.88 83 GLU A N 1
ATOM 641 C CA . GLU A 1 83 ? -2.307 7.302 6.905 1.00 91.88 83 GLU A CA 1
ATOM 642 C C . GLU A 1 83 ? -2.232 7.229 5.379 1.00 91.88 83 GLU A C 1
ATOM 644 O O . GLU A 1 83 ? -1.134 7.093 4.853 1.00 91.88 83 GL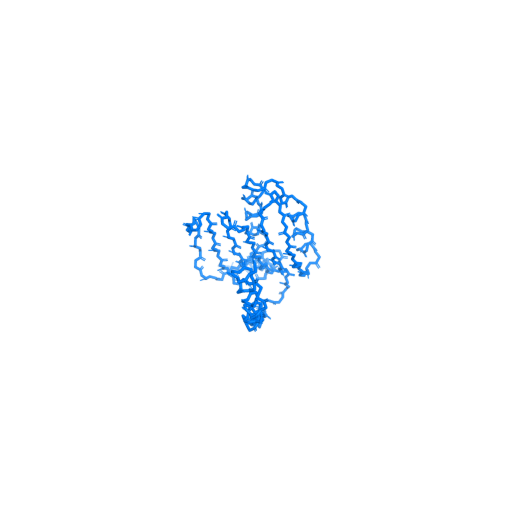U A O 1
ATOM 649 N N . ILE A 1 84 ? -3.349 7.411 4.670 1.00 93.19 84 ILE A N 1
ATOM 650 C CA . ILE A 1 84 ? -3.395 7.467 3.201 1.00 93.19 84 ILE A CA 1
ATOM 651 C C . ILE A 1 84 ? -2.487 8.582 2.669 1.00 93.19 84 ILE A C 1
ATOM 653 O O . ILE A 1 84 ? -1.622 8.308 1.839 1.00 93.19 84 ILE A O 1
ATOM 657 N N . GLU A 1 85 ? -2.584 9.796 3.216 1.00 94.38 85 GLU A N 1
ATOM 658 C CA . GLU A 1 85 ? -1.710 10.921 2.846 1.00 94.38 85 GLU A CA 1
ATOM 659 C C . GLU A 1 85 ? -0.218 10.596 3.061 1.00 94.38 85 GLU A C 1
ATOM 661 O O . GLU A 1 85 ? 0.639 10.953 2.247 1.00 94.38 85 GLU A O 1
ATOM 666 N N . LYS A 1 86 ? 0.122 9.878 4.142 1.00 93.56 86 LYS A N 1
ATOM 667 C CA . LYS A 1 86 ? 1.503 9.425 4.389 1.00 93.56 86 LYS A CA 1
ATOM 668 C C . LYS A 1 86 ? 1.952 8.365 3.387 1.00 93.56 86 LYS A C 1
ATOM 670 O O . LYS A 1 86 ? 3.112 8.397 2.968 1.00 93.56 86 LYS A O 1
ATOM 675 N N . ILE A 1 87 ? 1.071 7.440 3.000 1.00 92.50 87 ILE A N 1
ATOM 676 C CA . ILE A 1 87 ? 1.361 6.426 1.977 1.00 92.50 87 ILE A CA 1
ATOM 677 C C . ILE A 1 87 ? 1.675 7.123 0.643 1.00 92.50 87 ILE A C 1
ATOM 679 O O . ILE A 1 87 ? 2.724 6.871 0.046 1.00 92.50 87 ILE A O 1
ATOM 683 N N . GLU A 1 88 ? 0.837 8.069 0.219 1.00 93.69 88 GLU A N 1
ATOM 684 C CA . GLU A 1 88 ? 1.057 8.851 -1.005 1.00 93.69 88 GLU A CA 1
ATOM 685 C C . GLU A 1 88 ? 2.366 9.652 -0.948 1.00 93.69 88 GLU A C 1
ATOM 687 O O . GLU A 1 88 ? 3.178 9.613 -1.880 1.00 93.69 88 GLU A O 1
ATOM 692 N N . GLY A 1 89 ? 2.619 10.330 0.177 1.00 93.25 89 GLY A N 1
ATOM 693 C CA . GLY A 1 89 ? 3.857 11.074 0.412 1.00 93.25 89 GLY A CA 1
ATOM 694 C C . GLY A 1 89 ? 5.113 10.196 0.379 1.00 93.25 89 GLY A C 1
ATOM 695 O O . GLY A 1 89 ? 6.164 10.638 -0.086 1.00 93.25 89 GLY A O 1
ATOM 696 N N . THR A 1 90 ? 5.008 8.939 0.811 1.00 91.88 90 THR A N 1
ATOM 697 C CA . THR A 1 90 ? 6.100 7.952 0.752 1.00 91.88 90 THR A CA 1
ATOM 698 C C . THR A 1 90 ? 6.474 7.638 -0.697 1.00 91.88 90 THR A C 1
ATOM 700 O O . THR A 1 90 ? 7.654 7.659 -1.051 1.00 91.88 90 THR A O 1
ATOM 703 N N . CYS A 1 91 ? 5.484 7.441 -1.571 1.00 90.88 91 CYS A N 1
ATOM 704 C CA . CYS A 1 91 ? 5.732 7.194 -2.992 1.00 90.88 91 CYS A CA 1
ATOM 705 C C . CYS A 1 91 ? 6.190 8.424 -3.770 1.00 90.88 91 CYS A C 1
ATOM 707 O O . CYS A 1 91 ? 6.991 8.286 -4.691 1.00 90.88 91 CYS A O 1
ATOM 709 N N . ASN A 1 92 ? 5.758 9.625 -3.386 1.00 91.06 92 ASN A N 1
ATOM 710 C CA . ASN A 1 92 ? 6.292 10.858 -3.973 1.00 91.06 92 ASN A CA 1
ATOM 711 C C . ASN A 1 92 ? 7.795 11.025 -3.699 1.00 91.06 92 ASN A C 1
ATOM 713 O O . ASN A 1 92 ? 8.514 11.564 -4.535 1.00 91.06 92 ASN A O 1
ATOM 717 N N . ASN A 1 93 ? 8.265 10.538 -2.548 1.00 90.31 93 ASN A N 1
ATOM 718 C CA . ASN A 1 93 ? 9.665 10.637 -2.137 1.00 90.31 93 ASN A CA 1
ATOM 719 C C . ASN A 1 93 ? 10.494 9.380 -2.450 1.00 90.31 93 ASN A C 1
ATOM 721 O O . ASN A 1 93 ? 11.694 9.377 -2.182 1.00 90.31 93 ASN A O 1
ATOM 725 N N . LEU A 1 94 ? 9.881 8.328 -3.008 1.00 90.50 94 LEU A N 1
ATOM 726 C CA . LEU A 1 94 ? 10.519 7.035 -3.288 1.00 90.50 94 LEU A CA 1
ATOM 727 C C . LEU A 1 94 ? 11.176 6.413 -2.041 1.00 90.50 94 LEU A C 1
ATOM 729 O O . LEU A 1 94 ? 12.338 5.996 -2.061 1.00 90.50 94 LEU A O 1
ATOM 733 N N . THR A 1 95 ? 10.431 6.397 -0.934 1.00 91.88 95 THR A N 1
ATOM 734 C CA . THR A 1 95 ? 10.891 5.881 0.361 1.00 91.88 95 THR A CA 1
ATOM 735 C C . THR A 1 95 ? 10.039 4.704 0.849 1.00 91.88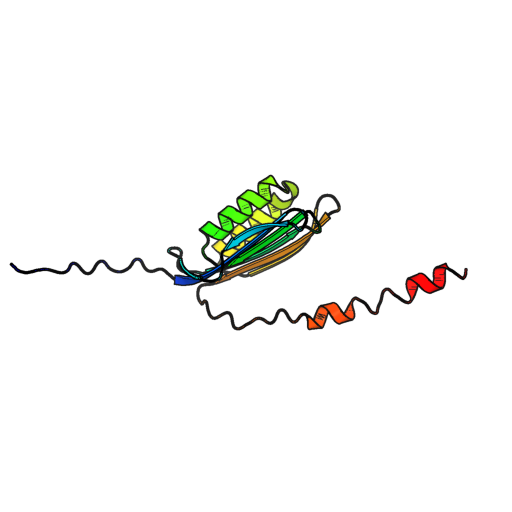 95 THR A C 1
ATOM 737 O O . THR A 1 95 ? 9.255 4.112 0.103 1.00 91.88 95 THR A O 1
ATOM 740 N N . SER A 1 96 ? 10.219 4.331 2.117 1.00 92.06 96 SER A N 1
ATOM 741 C CA . SER A 1 96 ? 9.418 3.328 2.809 1.00 92.06 96 SER A CA 1
ATOM 742 C C . SER A 1 96 ? 8.779 3.901 4.067 1.00 92.06 96 SER A C 1
ATOM 744 O O . SER A 1 96 ? 9.397 4.707 4.765 1.00 92.06 96 SER A O 1
ATOM 746 N N . TYR A 1 97 ? 7.592 3.410 4.400 1.00 89.81 97 TYR A N 1
ATOM 747 C CA . TYR A 1 97 ? 6.839 3.802 5.583 1.00 89.81 97 TYR A CA 1
ATOM 748 C C . TYR A 1 97 ? 6.203 2.575 6.228 1.00 89.81 97 TYR A C 1
ATOM 750 O O . TYR A 1 97 ? 5.620 1.738 5.545 1.00 89.81 97 TYR A O 1
ATOM 758 N N . THR A 1 98 ? 6.301 2.491 7.552 1.00 94.38 98 THR A N 1
ATOM 759 C CA . THR A 1 98 ? 5.630 1.470 8.356 1.00 94.38 98 THR A CA 1
ATOM 760 C C . THR A 1 98 ? 4.939 2.154 9.519 1.00 94.38 98 THR A C 1
ATOM 762 O O . THR A 1 98 ? 5.526 3.028 10.160 1.00 94.38 98 THR A O 1
ATOM 765 N N . SER A 1 99 ? 3.706 1.758 9.808 1.00 92.69 99 SER A N 1
ATOM 766 C CA . SER A 1 99 ? 2.953 2.280 10.942 1.00 92.69 99 SER A CA 1
ATOM 767 C C . SER A 1 99 ? 1.980 1.249 11.461 1.00 92.69 99 SER A C 1
ATOM 769 O O . SER A 1 99 ? 1.450 0.442 10.704 1.00 92.69 99 SER A O 1
ATOM 771 N N . SER A 1 100 ? 1.720 1.324 12.753 1.00 94.44 100 SER A N 1
ATOM 772 C CA . SER A 1 100 ? 0.680 0.559 13.416 1.00 94.44 100 SER A CA 1
ATOM 773 C C . SER A 1 100 ? 0.006 1.446 14.448 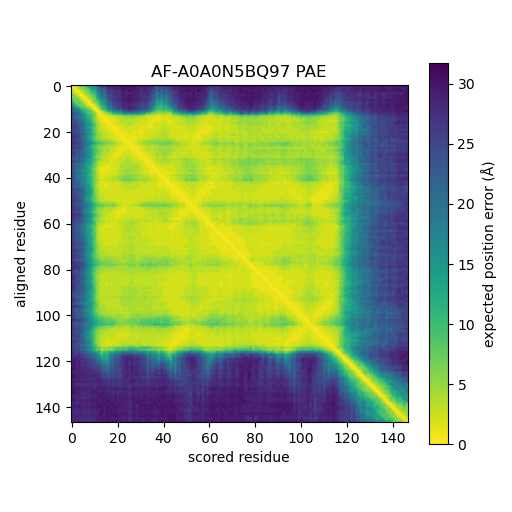1.00 94.44 100 SER A C 1
ATOM 775 O O . SER A 1 100 ? 0.645 2.330 15.027 1.00 94.44 100 SER A O 1
ATOM 777 N N . GLY A 1 101 ? -1.271 1.214 14.698 1.00 92.62 101 GLY A N 1
ATOM 778 C CA . GLY A 1 101 ? -2.031 1.997 15.660 1.00 92.62 101 GLY A CA 1
ATOM 779 C C . GLY A 1 101 ? -3.465 1.516 15.742 1.00 92.62 101 GLY A C 1
ATOM 780 O O . GLY A 1 101 ? -3.769 0.412 15.310 1.00 92.62 101 GLY A O 1
ATOM 781 N N . ALA A 1 102 ? -4.343 2.365 16.267 1.00 89.44 102 ALA A N 1
ATOM 782 C CA . ALA A 1 102 ? -5.768 2.089 16.332 1.00 89.44 102 ALA A CA 1
ATOM 783 C C . ALA A 1 102 ? -6.565 3.277 15.790 1.00 89.44 102 ALA A C 1
ATOM 785 O O . ALA A 1 102 ? -6.281 4.432 16.114 1.00 89.44 102 ALA A O 1
ATOM 786 N N . ILE A 1 103 ? -7.582 2.985 14.984 1.00 84.00 103 ILE A N 1
ATOM 787 C CA . ILE A 1 103 ? -8.545 3.957 14.460 1.00 84.00 103 ILE A CA 1
ATOM 788 C C . ILE A 1 103 ? -9.931 3.461 14.847 1.00 84.00 103 ILE A C 1
ATOM 790 O O . ILE A 1 103 ? -10.304 2.339 14.524 1.00 84.00 103 ILE A O 1
ATOM 794 N N . ASN A 1 104 ? -10.697 4.285 15.566 1.00 84.38 104 ASN A N 1
ATOM 795 C CA . ASN A 1 104 ? -12.032 3.924 16.060 1.00 84.38 104 ASN A CA 1
ATOM 796 C C . ASN A 1 104 ? -12.062 2.587 16.837 1.00 84.38 104 ASN A C 1
ATOM 798 O O . ASN A 1 104 ? -12.998 1.806 16.691 1.00 84.38 104 ASN A O 1
ATOM 802 N N . ASN A 1 105 ? -11.039 2.331 17.665 1.00 85.44 105 ASN A N 1
ATOM 803 C CA . ASN A 1 105 ? -10.828 1.079 18.416 1.00 85.44 105 ASN A CA 1
ATOM 804 C C . ASN A 1 105 ? -10.576 -0.168 17.552 1.00 85.44 105 ASN A C 1
ATOM 806 O O . ASN A 1 105 ? -10.738 -1.288 18.033 1.00 85.44 105 ASN A O 1
ATOM 810 N N . VAL A 1 106 ? -10.184 0.014 16.292 1.00 85.81 106 VAL A N 1
ATOM 811 C CA . VAL A 1 106 ? -9.756 -1.071 15.410 1.00 85.81 106 VAL A CA 1
ATOM 812 C C . VAL A 1 106 ? -8.275 -0.908 15.120 1.00 85.81 106 VAL A C 1
ATOM 814 O O . VAL A 1 106 ? -7.847 0.141 14.634 1.00 85.81 106 VAL A O 1
ATOM 817 N N . ASP A 1 107 ? -7.502 -1.944 15.430 1.00 93.25 107 ASP A N 1
ATOM 818 C CA . ASP A 1 107 ? -6.068 -1.954 15.176 1.00 93.25 107 ASP A CA 1
ATOM 819 C C . ASP A 1 107 ? -5.781 -1.972 13.674 1.00 93.25 107 ASP A C 1
ATOM 821 O O . ASP A 1 107 ? -6.484 -2.617 12.885 1.00 93.25 107 ASP A O 1
ATOM 825 N N . TYR A 1 108 ? -4.727 -1.266 13.282 1.00 92.94 108 TYR A N 1
ATOM 826 C CA . TYR A 1 108 ? -4.247 -1.237 11.915 1.00 92.94 108 TYR A CA 1
ATOM 827 C C . TYR A 1 108 ? -2.734 -1.438 11.841 1.00 92.94 108 TYR A C 1
ATOM 829 O O . TYR A 1 108 ? -1.988 -1.024 12.730 1.00 92.94 108 TYR A O 1
ATOM 837 N N . GLU A 1 109 ? -2.287 -2.004 10.725 1.00 95.25 109 GLU A N 1
ATOM 838 C CA . GLU A 1 109 ? -0.890 -2.089 10.314 1.00 95.25 109 GLU A CA 1
ATOM 839 C C . GLU A 1 109 ? -0.769 -1.670 8.848 1.00 95.25 109 GLU A C 1
ATOM 841 O O . GLU A 1 109 ? -1.555 -2.081 7.994 1.00 95.25 109 GLU A O 1
ATOM 846 N N . VAL A 1 110 ? 0.219 -0.834 8.551 1.00 94.12 110 VAL A N 1
ATOM 847 C CA . VAL A 1 110 ? 0.511 -0.326 7.212 1.00 94.12 110 VAL A CA 1
ATOM 848 C C . VAL A 1 110 ? 1.994 -0.503 6.942 1.00 94.12 110 VAL A C 1
ATOM 850 O O . VAL A 1 110 ? 2.834 -0.150 7.771 1.00 94.12 110 VAL A O 1
ATOM 853 N N . TYR A 1 111 ? 2.308 -0.995 5.752 1.00 94.06 111 TYR A N 1
ATOM 854 C CA . TYR A 1 111 ? 3.641 -1.016 5.178 1.00 94.06 111 TYR A CA 1
ATOM 855 C C . TYR A 1 111 ? 3.582 -0.510 3.738 1.00 94.06 111 TYR A C 1
ATOM 857 O O . TYR A 1 111 ? 2.717 -0.914 2.965 1.00 94.06 111 TYR A O 1
ATOM 865 N N . VAL A 1 112 ? 4.523 0.355 3.380 1.00 93.69 112 VAL A N 1
ATOM 866 C CA . VAL A 1 112 ? 4.681 0.934 2.047 1.00 93.69 112 VAL A CA 1
ATOM 867 C C . VAL A 1 112 ? 6.152 0.940 1.693 1.00 93.69 112 VAL A C 1
ATOM 869 O O . VAL A 1 112 ? 6.998 1.305 2.512 1.00 93.69 112 VAL A O 1
ATOM 872 N N . ASN A 1 113 ? 6.457 0.612 0.448 1.00 93.00 113 ASN A N 1
ATOM 873 C CA . ASN A 1 113 ? 7.772 0.801 -0.131 1.00 93.00 113 ASN A CA 1
ATOM 874 C C . ASN A 1 113 ? 7.635 1.170 -1.608 1.00 93.00 113 ASN A C 1
ATOM 876 O O . ASN A 1 113 ? 7.019 0.429 -2.374 1.00 93.00 113 ASN A O 1
ATOM 880 N N . CYS A 1 114 ? 8.218 2.299 -2.003 1.00 91.62 114 CYS A N 1
ATOM 881 C CA . CYS A 1 114 ? 8.162 2.810 -3.368 1.00 91.62 114 CYS A CA 1
ATOM 882 C C . CYS A 1 114 ? 9.592 3.011 -3.869 1.00 91.62 114 CYS A C 1
ATOM 884 O O . CYS A 1 114 ? 10.330 3.828 -3.325 1.00 91.62 114 CYS A O 1
ATOM 886 N N . PHE A 1 115 ? 10.022 2.232 -4.862 1.00 84.06 115 PHE A N 1
ATOM 887 C CA . PHE A 1 115 ? 11.450 2.088 -5.148 1.00 84.06 115 PHE A CA 1
ATOM 888 C C . PHE A 1 115 ? 11.744 1.806 -6.626 1.00 84.06 115 PHE A C 1
ATOM 890 O O . PHE A 1 115 ? 11.016 1.094 -7.315 1.00 84.06 115 PHE A O 1
ATOM 897 N N . ILE A 1 116 ? 12.855 2.358 -7.122 1.00 81.25 116 ILE A N 1
ATOM 898 C CA . ILE A 1 116 ? 13.247 2.277 -8.542 1.00 81.25 116 ILE A CA 1
ATOM 899 C C . ILE A 1 116 ? 13.792 0.888 -8.907 1.00 81.25 116 ILE A C 1
ATOM 901 O O . ILE A 1 116 ? 13.688 0.457 -10.052 1.00 81.25 116 ILE A O 1
ATOM 905 N N . ASN A 1 117 ? 14.381 0.146 -7.966 1.00 67.50 117 ASN A N 1
ATOM 906 C CA . ASN A 1 117 ? 14.996 -1.154 -8.241 1.00 67.50 117 ASN A CA 1
ATOM 907 C C . ASN A 1 117 ? 14.180 -2.308 -7.674 1.00 67.50 117 ASN A C 1
ATOM 909 O O . ASN A 1 117 ? 14.366 -2.661 -6.519 1.00 67.50 117 ASN A O 1
ATOM 913 N N . SER A 1 118 ? 13.391 -2.970 -8.531 1.00 52.50 118 SER A N 1
ATOM 914 C CA . SER A 1 118 ? 12.622 -4.198 -8.246 1.00 52.50 118 SER A CA 1
ATOM 915 C C . SER A 1 118 ? 13.436 -5.376 -7.682 1.00 52.50 118 SER A C 1
ATOM 917 O O . SER A 1 118 ? 12.873 -6.432 -7.413 1.00 52.50 118 SER A O 1
ATOM 919 N N . SER A 1 119 ? 14.739 -5.211 -7.419 1.00 42.19 119 SER A N 1
ATOM 920 C CA . SER A 1 119 ? 15.504 -6.102 -6.553 1.00 42.19 119 SER A CA 1
ATOM 921 C C . SER A 1 119 ? 15.101 -5.920 -5.085 1.00 42.19 119 SER A C 1
ATOM 923 O O . SER A 1 119 ? 15.939 -5.680 -4.211 1.00 42.19 119 SER A O 1
ATOM 925 N N . THR A 1 120 ? 13.824 -6.099 -4.770 1.00 43.06 120 THR A N 1
ATOM 926 C CA . THR A 1 120 ? 13.471 -6.654 -3.474 1.00 43.06 120 THR A CA 1
ATOM 927 C C . THR A 1 120 ? 13.974 -8.093 -3.480 1.00 43.06 120 THR A C 1
ATOM 929 O O . THR A 1 120 ? 13.263 -9.061 -3.745 1.00 43.06 120 THR A O 1
ATOM 932 N N . ASN A 1 121 ? 15.257 -8.230 -3.121 1.00 33.31 121 ASN A N 1
ATOM 933 C CA . ASN A 1 121 ? 15.656 -9.251 -2.166 1.00 33.31 121 ASN A CA 1
ATOM 934 C C . ASN A 1 121 ? 14.463 -9.479 -1.245 1.00 33.31 121 ASN A C 1
ATOM 936 O O . ASN A 1 121 ? 13.923 -8.512 -0.707 1.00 33.31 121 ASN A O 1
ATOM 940 N N . ARG A 1 122 ? 14.035 -10.734 -1.122 1.00 38.34 122 ARG A N 1
ATOM 941 C CA . ARG A 1 122 ? 13.081 -11.167 -0.110 1.00 38.34 122 ARG A CA 1
ATOM 942 C C . ARG A 1 122 ? 13.557 -10.648 1.250 1.00 38.34 122 ARG A C 1
ATOM 944 O O . ARG A 1 122 ? 14.240 -11.362 1.975 1.00 38.34 122 ARG A O 1
ATOM 951 N N . SER A 1 123 ? 13.174 -9.436 1.621 1.00 33.22 123 SER A N 1
ATOM 952 C CA . SER A 1 123 ? 12.873 -9.095 2.992 1.00 33.22 123 SER A CA 1
ATOM 953 C C . SER A 1 123 ? 11.649 -9.974 3.251 1.00 33.22 123 SER A C 1
ATOM 955 O O . SER A 1 123 ? 10.527 -9.584 2.978 1.00 33.22 123 SER A O 1
ATOM 957 N N . ARG A 1 124 ? 11.769 -11.255 3.632 1.00 33.03 124 ARG A N 1
ATOM 958 C CA . ARG A 1 124 ? 12.219 -11.628 4.978 1.00 33.03 124 ARG A CA 1
ATOM 959 C C . ARG A 1 124 ? 11.861 -10.511 5.964 1.00 33.03 124 ARG A C 1
ATOM 961 O O . ARG A 1 124 ? 12.668 -10.144 6.807 1.00 33.03 124 ARG A O 1
ATOM 968 N N . LEU A 1 125 ? 10.617 -10.016 5.899 1.00 33.97 125 LEU A N 1
ATOM 969 C CA . LEU A 1 125 ? 9.871 -9.793 7.126 1.00 33.97 125 LEU A CA 1
ATOM 970 C C . LEU A 1 125 ? 9.827 -11.167 7.783 1.00 33.97 125 LEU A C 1
ATOM 972 O O . LEU A 1 125 ? 9.036 -12.048 7.452 1.00 33.97 125 LEU A O 1
ATOM 976 N N . SER A 1 126 ? 10.864 -11.407 8.572 1.00 31.86 126 SER A N 1
ATOM 977 C CA . SER A 1 126 ? 11.028 -12.622 9.316 1.00 31.86 126 SER A CA 1
ATOM 978 C C . SER A 1 126 ? 9.882 -12.652 10.311 1.00 31.86 126 SER A C 1
ATOM 980 O O . SER A 1 126 ? 9.878 -11.920 11.298 1.00 31.86 126 SER A O 1
ATOM 982 N N . ILE A 1 127 ? 8.935 -13.549 10.057 1.00 38.88 127 ILE A N 1
ATOM 983 C CA . ILE A 1 127 ? 7.932 -14.034 11.010 1.00 38.88 127 ILE A CA 1
ATOM 984 C C . ILE A 1 127 ? 8.602 -14.480 12.339 1.00 38.88 127 ILE A C 1
ATOM 986 O O . ILE A 1 127 ? 7.930 -14.642 13.352 1.00 38.88 127 ILE A O 1
ATOM 990 N N . ALA A 1 128 ? 9.940 -14.584 12.397 1.00 35.94 128 ALA A N 1
ATOM 991 C CA . ALA A 1 128 ? 10.703 -14.891 13.603 1.00 35.94 128 ALA A CA 1
ATOM 992 C C . ALA A 1 128 ? 10.537 -13.901 14.774 1.00 35.94 128 ALA A C 1
ATOM 994 O O . ALA A 1 128 ? 10.864 -14.286 15.891 1.00 35.94 128 ALA A O 1
ATOM 995 N N . ASN A 1 129 ? 10.008 -12.683 14.586 1.00 33.00 129 ASN A N 1
ATOM 996 C CA . ASN A 1 129 ? 9.781 -11.764 15.718 1.00 33.00 129 ASN A CA 1
ATOM 997 C C . ASN A 1 129 ? 8.366 -11.804 16.321 1.00 33.00 129 ASN A C 1
ATOM 999 O O . ASN A 1 129 ? 8.174 -11.276 17.413 1.00 33.00 129 ASN A O 1
ATOM 1003 N N . ILE A 1 130 ? 7.396 -12.486 15.699 1.00 43.69 130 ILE A N 1
ATOM 1004 C CA . ILE A 1 130 ? 6.058 -12.662 16.303 1.00 43.69 130 ILE A CA 1
ATOM 1005 C C . ILE A 1 130 ? 6.081 -13.773 17.371 1.00 43.69 130 ILE A C 1
ATOM 1007 O O . ILE A 1 130 ? 5.281 -13.770 18.304 1.00 43.69 130 ILE A O 1
ATOM 1011 N N . SER A 1 131 ? 7.067 -14.676 17.323 1.00 35.22 131 SER A N 1
ATOM 1012 C CA . SER A 1 131 ? 7.167 -15.788 18.277 1.00 35.22 131 SER A CA 1
ATOM 1013 C C . SER A 1 131 ? 7.546 -15.371 19.709 1.00 35.22 131 SER A C 1
ATOM 1015 O O . SER A 1 131 ? 7.372 -16.173 20.623 1.00 35.22 131 SER A O 1
ATOM 1017 N N . ASN A 1 132 ? 8.014 -14.136 19.934 1.00 34.50 132 ASN A N 1
ATOM 1018 C CA . ASN A 1 132 ? 8.355 -13.635 21.275 1.00 34.50 132 ASN A CA 1
ATOM 1019 C C . ASN A 1 132 ? 7.215 -12.876 21.975 1.00 34.50 132 ASN A C 1
ATOM 1021 O O . ASN A 1 132 ? 7.316 -12.609 23.171 1.00 34.50 132 ASN A O 1
ATOM 1025 N N . LEU A 1 133 ? 6.114 -12.566 21.282 1.00 39.62 133 LEU A N 1
ATOM 1026 C CA . LEU A 1 133 ? 4.962 -11.875 21.884 1.00 39.62 133 LEU A CA 1
ATOM 1027 C C . LEU A 1 133 ? 3.942 -12.827 22.530 1.00 39.62 133 LEU A C 1
ATOM 1029 O O . LEU A 1 133 ? 3.104 -12.384 23.309 1.00 39.62 133 LEU A O 1
ATOM 1033 N N . ILE A 1 134 ? 4.047 -14.138 22.284 1.00 46.41 134 ILE A N 1
ATOM 1034 C CA . ILE A 1 134 ? 3.131 -15.146 22.851 1.00 46.41 134 ILE A CA 1
ATOM 1035 C C . ILE A 1 134 ? 3.611 -15.662 24.227 1.00 46.41 134 ILE A C 1
ATOM 1037 O O . ILE A 1 134 ? 2.833 -16.246 24.975 1.00 46.41 134 ILE A O 1
ATOM 1041 N N . PHE A 1 135 ? 4.855 -15.386 24.637 1.00 43.03 135 PHE A N 1
ATOM 1042 C CA . PHE A 1 135 ? 5.386 -15.885 25.916 1.00 43.03 135 PHE A CA 1
ATOM 1043 C C . PHE A 1 135 ? 5.216 -14.943 27.120 1.00 43.03 135 PHE A C 1
ATOM 1045 O O . PHE A 1 135 ? 5.410 -15.385 28.250 1.00 43.03 135 PHE A O 1
ATOM 1052 N N . PHE A 1 136 ? 4.794 -13.687 26.930 1.00 40.69 136 PHE A N 1
ATOM 1053 C CA . PHE A 1 136 ? 4.638 -12.734 28.044 1.00 40.69 136 PHE A CA 1
ATOM 1054 C C . PHE A 1 136 ? 3.207 -12.582 28.584 1.00 40.69 136 PHE A C 1
ATOM 1056 O O . PHE A 1 136 ? 3.020 -11.965 29.630 1.00 40.69 136 PHE A O 1
ATOM 1063 N N . SER A 1 137 ? 2.198 -13.175 27.945 1.00 40.34 137 SER A N 1
ATOM 1064 C CA . SER A 1 137 ? 0.786 -13.032 28.347 1.00 40.34 137 SER A CA 1
ATOM 1065 C C . SER A 1 137 ? 0.196 -14.247 29.079 1.00 40.34 137 SER A C 1
ATOM 1067 O O . SER A 1 137 ? -0.886 -14.140 29.654 1.00 40.34 137 SER A O 1
ATOM 1069 N N . ILE A 1 138 ? 0.910 -15.376 29.155 1.00 48.72 138 ILE A N 1
ATOM 1070 C CA . ILE A 1 138 ? 0.436 -16.580 29.862 1.00 48.72 138 ILE A CA 1
ATOM 1071 C C . ILE A 1 138 ? 0.563 -16.499 31.403 1.00 48.72 138 ILE A C 1
ATOM 1073 O O . ILE A 1 138 ? -0.354 -16.976 32.075 1.00 48.72 138 ILE A O 1
ATOM 1077 N N . PRO A 1 139 ? 1.582 -15.867 32.033 1.00 45.44 139 PRO A N 1
ATOM 1078 C CA . PRO A 1 139 ? 1.638 -15.868 33.497 1.00 45.44 139 PRO A CA 1
ATOM 1079 C C . PRO A 1 139 ? 0.623 -14.913 34.153 1.00 45.44 139 PRO A C 1
ATOM 1081 O O . PRO A 1 139 ? 0.305 -15.089 35.327 1.00 45.44 139 PRO A O 1
ATOM 1084 N N . PHE A 1 140 ? 0.062 -13.937 33.424 1.00 42.34 140 PHE A N 1
ATOM 1085 C CA . PHE A 1 140 ? -0.862 -12.959 34.018 1.00 42.34 140 PHE A CA 1
ATOM 1086 C C . PHE A 1 140 ? -2.293 -13.495 34.202 1.00 42.34 140 PHE A C 1
ATOM 1088 O O . PHE A 1 140 ? -3.015 -13.033 35.084 1.00 42.34 140 PHE A O 1
ATOM 1095 N N . PHE A 1 141 ? -2.706 -14.503 33.425 1.00 42.12 141 PHE A N 1
ATOM 1096 C CA . PHE A 1 141 ? -4.050 -15.084 33.546 1.00 42.12 141 PHE A CA 1
ATOM 1097 C C . PHE A 1 141 ? -4.171 -16.157 34.636 1.00 42.12 141 PHE A C 1
ATOM 1099 O O . PHE A 1 141 ? -5.259 -16.339 35.176 1.00 42.12 141 PHE A O 1
ATOM 1106 N N . ILE A 1 142 ? -3.080 -16.825 35.026 1.00 48.12 142 ILE A N 1
ATOM 1107 C CA . ILE A 1 142 ? -3.138 -17.864 36.072 1.00 48.12 142 ILE A CA 1
ATOM 1108 C C . ILE A 1 142 ? -3.189 -17.242 37.478 1.00 48.12 142 ILE A C 1
ATOM 1110 O O . ILE A 1 142 ? -3.864 -17.769 38.358 1.00 48.12 142 ILE A O 1
ATOM 1114 N N . ALA A 1 143 ? -2.566 -16.078 37.692 1.00 43.16 143 ALA A N 1
ATOM 1115 C CA . ALA A 1 143 ? -2.547 -15.430 39.007 1.00 43.16 143 ALA A CA 1
ATOM 1116 C C . ALA A 1 143 ? -3.908 -14.855 39.446 1.00 43.16 143 ALA A C 1
ATOM 1118 O O . ALA A 1 143 ? -4.129 -14.655 40.635 1.00 43.16 143 ALA A O 1
ATOM 1119 N N . LYS A 1 144 ? -4.836 -14.610 38.511 1.00 41.38 144 LYS A N 1
ATOM 1120 C CA . LYS A 1 144 ? -6.154 -14.027 38.815 1.00 41.38 144 LYS A CA 1
ATOM 1121 C C . LYS A 1 144 ? -7.265 -15.056 39.046 1.00 41.38 144 LYS A C 1
ATOM 1123 O O . LYS A 1 144 ? -8.383 -14.664 39.349 1.00 41.38 144 LYS A O 1
ATOM 1128 N N . LEU A 1 145 ? -6.970 -16.350 38.888 1.00 41.84 145 LEU A N 1
ATOM 1129 C CA . LEU A 1 145 ? -7.919 -17.433 39.169 1.00 41.84 145 LEU A CA 1
ATOM 1130 C C . LEU A 1 145 ? -7.757 -18.022 40.585 1.00 41.84 145 LEU A C 1
ATOM 1132 O O . LEU A 1 145 ? -8.578 -18.831 41.001 1.00 41.84 145 LEU A O 1
ATOM 1136 N N . PHE A 1 146 ? -6.703 -17.631 41.312 1.00 47.88 146 PHE A N 1
ATOM 1137 C CA . PHE A 1 146 ? -6.341 -18.179 42.628 1.00 47.88 146 PHE A CA 1
ATOM 1138 C C . PHE A 1 146 ? -6.190 -17.117 43.735 1.00 47.88 146 PHE A C 1
ATOM 1140 O O . PHE A 1 146 ? -5.640 -17.424 44.792 1.00 47.88 146 PHE A O 1
ATOM 1147 N N . LEU A 1 147 ? -6.678 -15.892 43.515 1.00 41.88 147 LEU A N 1
ATOM 1148 C CA . LEU A 1 147 ? -6.735 -14.816 44.513 1.00 41.88 147 LEU A CA 1
ATOM 1149 C C . LEU A 1 147 ? -8.145 -14.238 44.607 1.00 41.88 147 LEU A C 1
ATOM 1151 O O . LEU A 1 147 ? -8.702 -13.907 43.536 1.00 41.88 147 LEU A O 1
#